Protein AF-A0A2H3HXX6-F1 (afdb_monomer_lite)

Secondary structure (DSSP, 8-state):
-EEEEEEEEEE----------S---TTS---EEEEPPPPPS--SS-------------S-GGGEEEEEEEEEESSSSS---PPPSEEEEEEGGGPPPEEEEEEEE-TTS-EEEEEEEEEEE---------------------

pLDDT: mean 76.8, std 18.33, range [35.59, 96.56]

Structure (mmCIF, N/CA/C/O backbone):
data_AF-A0A2H3HXX6-F1
#
_entry.id   AF-A0A2H3HXX6-F1
#
loop_
_atom_site.group_PDB
_atom_site.id
_atom_site.type_symbol
_atom_site.label_atom_id
_atom_site.label_alt_id
_atom_site.label_comp_id
_atom_site.label_asym_id
_atom_site.label_entity_id
_atom_site.label_seq_id
_atom_site.pdbx_PDB_ins_code
_atom_site.Cartn_x
_atom_site.Cartn_y
_atom_site.Cartn_z
_atom_site.occupancy
_atom_site.B_iso_or_equiv
_atom_site.auth_seq_id
_atom_site.auth_comp_id
_atom_site.auth_asym_id
_atom_site.auth_atom_id
_atom_site.pdbx_PDB_model_num
ATOM 1 N N . MET A 1 1 ? 14.111 -1.019 -14.244 1.00 80.31 1 MET A N 1
ATOM 2 C CA . MET A 1 1 ? 12.962 -0.308 -13.631 1.00 80.31 1 MET A CA 1
ATOM 3 C C . MET A 1 1 ? 13.432 0.295 -12.323 1.00 80.31 1 MET A C 1
ATOM 5 O O . MET A 1 1 ? 14.296 -0.311 -11.704 1.00 80.31 1 MET A O 1
ATOM 9 N N . ASN A 1 2 ? 12.870 1.440 -11.920 1.00 90.06 2 ASN A N 1
ATOM 10 C CA . ASN A 1 2 ? 13.254 2.137 -10.687 1.00 90.06 2 ASN A CA 1
ATOM 11 C C . ASN A 1 2 ? 12.056 2.261 -9.725 1.00 90.06 2 ASN A C 1
ATOM 13 O O . ASN A 1 2 ? 11.407 3.310 -9.677 1.00 90.06 2 ASN A O 1
ATOM 17 N N . PRO A 1 3 ? 11.653 1.171 -9.058 1.00 91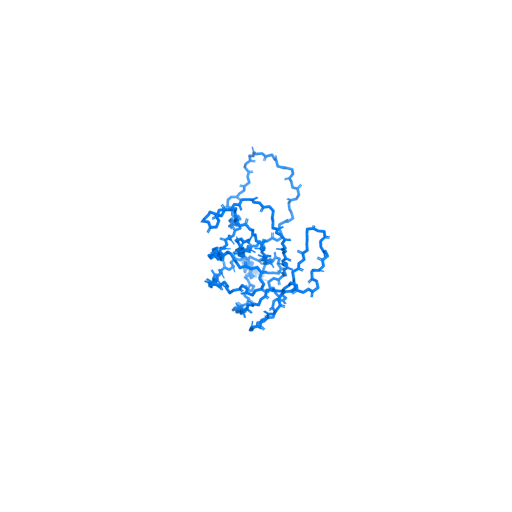.69 3 PRO A N 1
ATOM 18 C CA . PRO A 1 3 ? 10.440 1.146 -8.251 1.00 91.69 3 PRO A CA 1
ATOM 19 C C . PRO A 1 3 ? 10.590 1.837 -6.891 1.00 91.69 3 PRO A C 1
ATOM 21 O O . PRO A 1 3 ? 11.663 1.861 -6.289 1.00 91.69 3 PRO A O 1
ATOM 24 N N . TYR A 1 4 ? 9.468 2.335 -6.380 1.00 92.44 4 TYR A N 1
ATOM 25 C CA . TYR A 1 4 ? 9.296 2.823 -5.012 1.00 92.44 4 TYR A CA 1
ATOM 26 C C . TYR A 1 4 ? 7.883 2.498 -4.515 1.00 92.44 4 TYR A C 1
ATOM 28 O O . TYR A 1 4 ? 6.972 2.250 -5.313 1.00 92.44 4 TYR A O 1
ATOM 36 N N . VAL A 1 5 ? 7.700 2.483 -3.194 1.00 92.81 5 VAL A N 1
ATOM 37 C CA . VAL A 1 5 ? 6.395 2.264 -2.563 1.00 92.81 5 VAL A CA 1
ATOM 38 C C . VAL A 1 5 ? 5.908 3.558 -1.942 1.00 92.81 5 VAL A C 1
ATOM 40 O O . VAL A 1 5 ? 6.632 4.241 -1.222 1.00 92.81 5 VAL A O 1
ATOM 43 N N . GLU A 1 6 ? 4.646 3.858 -2.191 1.00 92.56 6 GLU A N 1
ATOM 44 C CA . GLU A 1 6 ? 3.908 4.932 -1.555 1.00 92.56 6 GLU A CA 1
ATOM 45 C C . GLU A 1 6 ? 2.826 4.337 -0.651 1.00 92.56 6 GLU A C 1
ATOM 47 O O . GLU A 1 6 ? 2.108 3.423 -1.054 1.00 92.56 6 GLU A O 1
ATOM 52 N N . ALA A 1 7 ? 2.734 4.818 0.584 1.00 91.31 7 ALA A N 1
ATOM 53 C CA . ALA A 1 7 ? 1.715 4.446 1.549 1.00 91.31 7 ALA A CA 1
ATOM 54 C C . ALA A 1 7 ? 0.838 5.662 1.857 1.00 91.31 7 ALA A C 1
ATOM 56 O O . ALA A 1 7 ? 1.325 6.689 2.328 1.00 91.31 7 ALA A O 1
ATOM 57 N N . GLU A 1 8 ? -0.462 5.528 1.625 1.00 90.31 8 GLU A N 1
ATOM 58 C CA . GLU A 1 8 ? -1.451 6.577 1.848 1.00 90.31 8 GLU A CA 1
ATOM 59 C C . GLU A 1 8 ? -2.485 6.111 2.868 1.00 90.31 8 GLU A C 1
ATOM 61 O O . GLU A 1 8 ? -3.033 5.009 2.762 1.00 90.31 8 GLU A O 1
ATOM 66 N N . VAL A 1 9 ? -2.796 6.973 3.836 1.00 87.31 9 VAL A N 1
ATOM 67 C CA . VAL A 1 9 ? -3.906 6.761 4.772 1.00 87.31 9 VAL A CA 1
ATOM 68 C C . VAL A 1 9 ? -5.042 7.702 4.401 1.00 87.31 9 VAL A C 1
ATOM 70 O O . VAL A 1 9 ? -4.860 8.920 4.374 1.00 87.31 9 VAL A O 1
ATOM 73 N N . PHE A 1 10 ? -6.221 7.147 4.134 1.00 84.62 10 PHE A N 1
ATOM 74 C CA . PHE A 1 10 ? -7.400 7.925 3.767 1.00 84.62 10 PHE A CA 1
ATOM 75 C C . PHE A 1 10 ? -8.653 7.444 4.493 1.00 84.62 10 PHE A C 1
ATOM 77 O O . PHE A 1 10 ? -8.759 6.308 4.959 1.00 84.62 10 PHE A O 1
ATOM 84 N N . HIS A 1 11 ? -9.620 8.349 4.594 1.00 81.00 11 HIS A N 1
ATOM 85 C CA . HIS A 1 11 ? -10.922 8.079 5.180 1.00 81.00 11 HIS A CA 1
ATOM 86 C C . HIS A 1 11 ? -11.947 7.880 4.069 1.00 81.00 11 HIS A C 1
ATOM 88 O O . HIS A 1 11 ? -11.946 8.630 3.093 1.00 81.00 11 HIS A O 1
ATOM 94 N N . ALA A 1 12 ? -12.860 6.926 4.237 1.00 71.25 12 ALA A N 1
ATOM 95 C CA . ALA A 1 12 ? -14.061 6.892 3.414 1.00 71.25 12 ALA A CA 1
ATOM 96 C C . ALA A 1 12 ? -14.958 8.069 3.822 1.00 71.25 12 ALA A C 1
ATOM 98 O O . ALA A 1 12 ? -15.745 7.963 4.761 1.00 71.25 12 ALA A O 1
ATOM 99 N N . SER A 1 13 ? -14.805 9.218 3.161 1.00 63.44 13 SER A N 1
ATOM 100 C CA . SER A 1 13 ? -15.797 10.283 3.245 1.00 63.44 13 SER A CA 1
ATOM 101 C C . SER A 1 13 ? -16.892 10.007 2.217 1.00 63.44 13 SER A C 1
ATOM 103 O O . SER A 1 13 ? -16.634 9.747 1.041 1.00 63.44 13 SER A O 1
ATOM 105 N N . VAL A 1 14 ? -18.143 10.051 2.665 1.00 46.69 14 VAL A N 1
ATOM 106 C CA . VAL A 1 14 ? -19.305 10.003 1.779 1.00 46.69 14 VAL A CA 1
ATOM 107 C C . VAL A 1 14 ? -19.506 11.407 1.212 1.00 46.69 14 VAL A C 1
ATOM 109 O O . VAL A 1 14 ? -20.391 12.134 1.642 1.00 46.69 14 VAL A O 1
ATOM 112 N N . LYS A 1 15 ? -18.643 11.840 0.292 1.00 45.09 15 LYS A N 1
ATOM 113 C CA . LYS A 1 15 ? -18.908 13.026 -0.532 1.00 45.09 15 LYS A CA 1
ATOM 114 C C . LYS A 1 15 ? -18.479 12.772 -1.965 1.00 45.09 15 LYS A C 1
ATOM 116 O O . LYS A 1 15 ? -17.385 13.128 -2.386 1.00 45.09 15 LYS A O 1
ATOM 121 N N . TRP A 1 16 ? -19.408 12.210 -2.730 1.00 44.53 16 TRP A N 1
ATOM 122 C CA . TRP A 1 16 ? -19.402 12.264 -4.190 1.00 44.53 16 TRP A CA 1
ATOM 123 C C . TRP A 1 16 ? -19.799 13.670 -4.695 1.00 44.53 16 TRP A C 1
ATOM 125 O O . TRP A 1 16 ? -20.455 13.811 -5.713 1.00 44.53 16 TRP A O 1
ATOM 135 N N . GLU A 1 17 ? -19.462 14.759 -4.004 1.00 39.06 17 GLU A N 1
ATOM 136 C CA . GLU A 1 17 ? -19.853 16.082 -4.497 1.00 39.06 17 GLU A CA 1
ATOM 137 C C . GLU A 1 17 ? -18.868 16.533 -5.573 1.00 39.06 17 GLU A C 1
ATOM 139 O O . GLU A 1 17 ? -17.678 16.735 -5.323 1.00 39.06 17 GLU A O 1
ATOM 144 N N . LYS A 1 18 ? -19.401 16.613 -6.800 1.00 39.91 18 LYS A N 1
ATOM 145 C CA . LYS A 1 18 ? -18.775 17.153 -8.008 1.00 39.91 18 LYS A CA 1
ATOM 146 C C . LYS A 1 18 ? -17.790 18.260 -7.648 1.00 39.91 18 LYS A C 1
ATOM 148 O O . LYS A 1 18 ? -18.154 19.222 -6.978 1.00 39.91 18 LYS A O 1
ATOM 153 N N . ARG A 1 19 ? -16.561 18.102 -8.140 1.00 41.50 19 ARG A N 1
ATOM 154 C CA . ARG A 1 19 ? -15.424 19.023 -8.056 1.00 41.50 19 ARG A CA 1
ATOM 155 C C . ARG A 1 19 ? -15.801 20.435 -8.532 1.00 41.50 19 ARG A C 1
ATOM 157 O O . ARG A 1 19 ? -15.418 20.839 -9.622 1.00 41.50 19 ARG A O 1
ATOM 164 N N . ASN A 1 20 ? -16.509 21.191 -7.703 1.00 37.12 20 ASN A N 1
ATOM 165 C CA . ASN A 1 20 ? -16.642 22.632 -7.814 1.00 37.12 20 ASN A CA 1
ATOM 166 C C . ASN A 1 20 ? -15.670 23.248 -6.813 1.00 37.12 20 ASN A C 1
ATOM 168 O O . ASN A 1 20 ? -15.740 23.027 -5.606 1.00 37.12 20 ASN A O 1
ATOM 172 N N . LYS A 1 21 ? -14.690 23.963 -7.365 1.00 48.06 21 LYS A N 1
ATOM 173 C CA . LYS A 1 21 ? -13.687 24.725 -6.630 1.00 48.06 21 LYS A CA 1
ATOM 174 C C . LYS A 1 21 ? -14.371 25.860 -5.860 1.00 48.06 21 LYS A C 1
ATOM 176 O O . LYS A 1 21 ? -14.449 26.955 -6.396 1.00 48.06 21 LYS A O 1
ATOM 181 N N . SER A 1 22 ? -14.813 25.622 -4.630 1.00 48.00 22 SER A N 1
ATOM 182 C CA . SER A 1 22 ? -14.925 26.656 -3.592 1.00 48.00 22 SER A CA 1
ATOM 183 C C . SER A 1 22 ? -15.530 26.088 -2.306 1.00 48.00 22 SER A C 1
ATOM 185 O O . SER A 1 22 ? -16.636 25.570 -2.297 1.00 48.00 22 SER A O 1
ATOM 187 N N . VAL A 1 23 ? -14.784 26.258 -1.210 1.00 45.66 23 VAL A N 1
ATOM 188 C CA . VAL A 1 23 ? -15.274 26.290 0.178 1.00 45.66 23 VAL A CA 1
ATOM 189 C C . VAL A 1 23 ? -15.909 24.987 0.696 1.00 45.66 23 VAL A C 1
ATOM 191 O O . VAL A 1 23 ? -17.123 24.835 0.741 1.00 45.66 23 VAL A O 1
ATOM 194 N N . LEU A 1 24 ? -15.074 24.081 1.215 1.00 37.38 24 LEU A N 1
ATOM 195 C CA . LEU A 1 24 ? -15.486 23.108 2.236 1.00 37.38 24 LEU A CA 1
ATOM 196 C C . LEU A 1 24 ? -14.516 23.162 3.436 1.00 37.38 24 LEU A C 1
ATOM 198 O O . LEU A 1 24 ? -13.362 23.562 3.253 1.00 37.38 24 LEU A O 1
ATOM 202 N N . PRO A 1 25 ? -14.972 22.818 4.660 1.00 35.59 25 PRO A N 1
ATOM 203 C CA . PRO A 1 25 ? -14.246 23.075 5.905 1.00 35.59 25 PRO A CA 1
ATOM 204 C C . PRO A 1 25 ? -12.887 22.370 5.944 1.00 35.59 25 PRO A C 1
ATOM 206 O O . PRO A 1 25 ? -12.776 21.189 5.612 1.00 35.59 25 PRO A O 1
ATOM 209 N N . ARG A 1 26 ? -11.860 23.100 6.386 1.00 39.16 26 ARG A N 1
ATOM 210 C CA . ARG A 1 26 ? -10.454 22.681 6.524 1.00 39.16 26 ARG A CA 1
ATOM 211 C C . ARG A 1 26 ? -10.212 21.676 7.671 1.00 39.16 26 ARG A C 1
ATOM 213 O O . ARG A 1 26 ? -9.200 21.774 8.346 1.00 39.16 26 ARG A O 1
ATOM 220 N N . ASP A 1 27 ? -11.104 20.706 7.878 1.00 39.69 27 ASP A N 1
ATOM 221 C CA . ASP A 1 27 ? -11.009 19.734 8.988 1.00 39.69 27 ASP A CA 1
ATOM 222 C C . ASP A 1 27 ? -10.858 18.269 8.534 1.00 39.69 27 ASP A C 1
ATOM 224 O O . ASP A 1 27 ? -10.918 17.320 9.329 1.00 39.69 27 ASP A O 1
ATOM 228 N N . LEU A 1 28 ? -10.623 18.033 7.242 1.00 46.22 28 LEU A N 1
ATOM 229 C CA . LEU A 1 28 ? -10.025 16.776 6.802 1.00 46.22 28 LEU A CA 1
ATOM 230 C C . LEU A 1 28 ? -8.522 16.984 6.665 1.00 46.22 28 LEU A C 1
ATOM 232 O O . LEU A 1 28 ? -8.086 17.563 5.677 1.00 46.22 28 LEU A O 1
ATOM 236 N N . ASP A 1 29 ? -7.756 16.501 7.654 1.00 49.91 29 ASP A N 1
ATOM 237 C CA . ASP A 1 29 ? -6.327 16.221 7.492 1.00 49.91 29 ASP A CA 1
ATOM 238 C C . ASP A 1 29 ? -6.104 15.654 6.088 1.00 49.91 29 ASP A C 1
ATOM 240 O O . ASP A 1 29 ? -6.692 14.625 5.733 1.00 49.91 29 ASP A O 1
ATOM 244 N N . SER A 1 30 ? -5.317 16.363 5.278 1.00 50.06 30 SER A N 1
ATOM 245 C CA . SER A 1 30 ? -4.942 15.916 3.940 1.00 50.06 30 SER A CA 1
ATOM 246 C C . SER A 1 30 ? -4.433 14.472 4.015 1.00 50.06 30 SER A C 1
ATOM 248 O O . SER A 1 30 ? -3.742 14.145 4.989 1.00 50.06 30 SER A O 1
ATOM 250 N N . PRO A 1 31 ? -4.747 13.608 3.026 1.00 57.09 31 PRO A N 1
ATOM 251 C CA . PRO A 1 31 ? -4.190 12.262 2.968 1.00 57.09 31 PRO A CA 1
ATOM 252 C C . PRO A 1 31 ? -2.685 12.331 3.211 1.00 57.09 31 PRO A C 1
ATOM 254 O O . PRO A 1 31 ? -1.967 13.040 2.505 1.00 57.09 31 PRO A O 1
ATOM 257 N N . ARG A 1 32 ? -2.219 11.673 4.276 1.00 67.38 32 ARG A N 1
ATOM 258 C CA . ARG A 1 32 ? -0.790 11.642 4.579 1.00 67.38 32 ARG A CA 1
ATOM 259 C C . ARG A 1 32 ? -0.173 10.584 3.685 1.00 67.38 32 ARG A C 1
ATOM 261 O O . ARG A 1 32 ? -0.399 9.391 3.889 1.00 67.38 32 ARG A O 1
ATOM 268 N N . GLU A 1 33 ? 0.541 11.061 2.681 1.00 78.00 33 GLU A N 1
ATOM 269 C CA . GLU A 1 33 ? 1.293 10.256 1.735 1.00 78.00 33 GLU A CA 1
ATOM 270 C C . GLU A 1 33 ? 2.729 10.101 2.244 1.00 78.00 33 GLU A C 1
ATOM 272 O O . GLU A 1 33 ? 3.393 11.076 2.599 1.00 78.00 33 GLU A O 1
ATOM 277 N N . PHE A 1 34 ? 3.200 8.861 2.306 1.00 86.38 34 PHE A N 1
ATOM 278 C CA . PHE A 1 34 ? 4.566 8.522 2.676 1.00 86.38 34 PHE A CA 1
ATOM 279 C C . PHE A 1 34 ? 5.203 7.720 1.553 1.00 86.38 34 PHE A C 1
ATOM 281 O O . PHE A 1 34 ? 4.545 6.873 0.958 1.00 86.38 34 PHE A O 1
ATOM 288 N N . ARG A 1 35 ? 6.483 7.952 1.270 1.00 89.94 35 ARG A N 1
ATOM 289 C CA . ARG A 1 35 ? 7.199 7.298 0.168 1.00 89.94 35 ARG A CA 1
ATOM 290 C C . ARG A 1 35 ? 8.492 6.673 0.671 1.00 89.94 35 ARG A C 1
ATOM 292 O O . ARG A 1 35 ? 9.145 7.227 1.552 1.00 89.94 35 ARG A O 1
ATOM 299 N N . THR A 1 36 ? 8.835 5.507 0.135 1.00 90.88 36 THR A N 1
ATOM 300 C CA . THR A 1 36 ? 10.165 4.910 0.298 1.00 90.88 36 THR A CA 1
ATOM 301 C C . THR A 1 36 ? 11.150 5.583 -0.647 1.00 90.88 36 THR A C 1
ATOM 303 O O . THR A 1 36 ? 10.739 6.213 -1.622 1.00 90.88 36 THR A O 1
ATOM 306 N N . ASN A 1 37 ? 12.443 5.345 -0.436 1.00 89.38 37 ASN A N 1
ATOM 307 C CA . ASN A 1 37 ? 13.444 5.638 -1.451 1.00 89.38 37 ASN A CA 1
ATOM 308 C C . ASN A 1 37 ? 13.167 4.867 -2.754 1.00 89.38 37 ASN A C 1
ATOM 310 O O . ASN A 1 37 ? 12.528 3.804 -2.755 1.00 89.38 37 ASN A O 1
ATOM 314 N N . ILE A 1 38 ? 13.660 5.418 -3.862 1.00 90.06 38 ILE A N 1
ATOM 315 C CA . ILE A 1 38 ? 13.636 4.767 -5.170 1.00 90.06 38 ILE A CA 1
ATOM 316 C C . ILE A 1 38 ? 14.769 3.747 -5.225 1.00 90.06 38 ILE A C 1
ATOM 318 O O . ILE A 1 38 ? 15.940 4.091 -5.071 1.00 90.06 38 ILE A O 1
ATOM 322 N N . VAL A 1 39 ? 14.424 2.488 -5.477 1.00 88.56 39 VAL A N 1
ATOM 323 C CA . VAL A 1 39 ? 15.410 1.429 -5.687 1.00 88.56 39 VAL A CA 1
ATOM 324 C C . VAL A 1 39 ? 15.761 1.407 -7.169 1.00 88.56 39 VAL A C 1
ATOM 326 O O . VAL A 1 39 ? 14.886 1.195 -8.005 1.00 88.56 39 VAL A O 1
ATOM 329 N N . ARG A 1 40 ? 17.025 1.644 -7.520 1.00 86.38 40 ARG A N 1
ATOM 330 C CA . ARG A 1 40 ? 17.462 1.669 -8.924 1.00 86.38 40 ARG A CA 1
ATOM 331 C C . ARG A 1 40 ? 17.710 0.272 -9.464 1.00 86.38 40 ARG A C 1
ATOM 333 O O . ARG A 1 40 ? 18.195 -0.595 -8.744 1.00 86.38 40 ARG A O 1
ATOM 340 N N . GLU A 1 41 ? 17.376 0.092 -10.740 1.00 75.94 41 GLU A N 1
ATOM 341 C CA . GLU A 1 41 ? 17.759 -1.062 -11.570 1.00 75.94 41 GLU A CA 1
ATOM 342 C C . GLU A 1 41 ? 17.435 -2.453 -10.994 1.00 75.94 41 GLU A C 1
ATOM 344 O O . GLU A 1 41 ? 17.967 -3.465 -11.441 1.00 75.94 41 GLU A O 1
ATOM 349 N N . ASN A 1 42 ? 16.493 -2.539 -10.058 1.00 70.50 42 ASN A N 1
ATOM 350 C CA . ASN A 1 42 ? 16.051 -3.793 -9.462 1.00 70.50 42 ASN A CA 1
ATOM 351 C C . ASN A 1 42 ? 14.537 -3.935 -9.679 1.00 70.50 42 ASN A C 1
ATOM 353 O O . ASN A 1 42 ? 13.794 -2.957 -9.632 1.00 70.50 42 ASN A O 1
ATOM 357 N N . GLY A 1 43 ? 14.069 -5.141 -9.994 1.00 64.56 43 GLY A N 1
ATOM 358 C CA . GLY A 1 43 ? 12.660 -5.406 -10.311 1.00 64.56 43 GLY A CA 1
ATOM 359 C C . GLY A 1 43 ? 12.112 -6.721 -9.764 1.00 64.56 43 GLY A C 1
ATOM 360 O O . GLY A 1 43 ? 10.928 -6.988 -9.939 1.00 64.56 43 GLY A O 1
ATOM 361 N N . PHE A 1 44 ? 12.943 -7.537 -9.108 1.00 67.50 44 PHE A N 1
ATOM 362 C CA . PHE A 1 44 ? 12.576 -8.904 -8.722 1.00 67.50 44 PHE A CA 1
ATOM 363 C C . PHE A 1 44 ? 12.542 -9.105 -7.205 1.00 67.50 44 PHE A C 1
ATOM 365 O O . PHE A 1 44 ? 11.579 -9.675 -6.699 1.00 67.50 44 PHE A O 1
ATOM 372 N N . ASN A 1 45 ? 13.546 -8.608 -6.470 1.00 68.31 45 ASN A N 1
ATOM 373 C CA . ASN A 1 45 ? 13.588 -8.701 -5.007 1.00 68.31 45 ASN A CA 1
ATOM 374 C C . ASN A 1 45 ? 13.980 -7.357 -4.394 1.00 68.31 45 ASN A C 1
ATOM 376 O O . ASN A 1 45 ? 15.144 -7.070 -4.109 1.00 68.31 45 ASN A O 1
ATOM 380 N N . LEU A 1 46 ? 12.977 -6.501 -4.281 1.00 76.88 46 LEU A N 1
ATOM 381 C CA . LEU A 1 46 ? 13.132 -5.126 -3.850 1.00 76.88 46 LEU A CA 1
ATOM 382 C C . LEU A 1 46 ? 13.069 -5.050 -2.334 1.00 76.88 46 LEU A C 1
ATOM 384 O O . LEU A 1 46 ? 12.060 -5.412 -1.731 1.00 76.88 46 LEU A O 1
ATOM 388 N N . MET A 1 47 ? 14.134 -4.533 -1.731 1.00 77.31 47 MET A N 1
ATOM 389 C CA . MET A 1 47 ? 14.117 -4.128 -0.334 1.00 77.31 47 MET A CA 1
ATOM 390 C C . MET A 1 47 ? 13.948 -2.617 -0.277 1.00 77.31 47 MET A C 1
ATOM 392 O O . MET A 1 47 ? 14.804 -1.875 -0.751 1.00 77.31 47 MET A O 1
ATOM 396 N N . PHE A 1 48 ? 12.828 -2.178 0.289 1.00 79.56 48 PHE A N 1
ATOM 397 C CA . PHE A 1 48 ? 12.564 -0.770 0.547 1.00 79.56 48 PHE A CA 1
ATOM 398 C C . PHE A 1 48 ? 12.856 -0.466 2.020 1.00 79.56 48 PHE A C 1
ATOM 400 O O . PHE A 1 48 ? 12.370 -1.180 2.898 1.00 79.56 48 PHE A O 1
ATOM 407 N N . ASP A 1 49 ? 13.596 0.600 2.313 1.00 69.38 49 ASP A N 1
ATOM 408 C CA . ASP A 1 49 ? 13.922 1.037 3.678 1.00 69.38 49 ASP A CA 1
ATOM 409 C C . ASP A 1 49 ? 12.859 1.998 4.250 1.00 69.38 49 ASP A C 1
ATOM 411 O O . ASP A 1 49 ? 13.139 3.091 4.729 1.00 69.38 49 ASP A O 1
ATOM 415 N N . GLY A 1 50 ? 11.584 1.607 4.191 1.00 68.56 50 GLY A N 1
ATOM 416 C CA . GLY A 1 50 ? 10.475 2.456 4.635 1.00 68.56 50 GLY A CA 1
ATOM 417 C C . GLY A 1 50 ? 9.956 2.108 6.027 1.00 68.56 50 GLY A C 1
ATOM 418 O O . GLY A 1 50 ? 9.312 1.073 6.199 1.00 68.56 50 GLY A O 1
ATOM 419 N N . HIS A 1 51 ? 10.125 3.008 6.998 1.00 77.81 51 HIS A N 1
ATOM 420 C CA . HIS A 1 51 ? 9.355 2.988 8.245 1.00 77.81 51 HIS A CA 1
ATOM 421 C C . HIS A 1 51 ? 8.383 4.162 8.285 1.00 77.81 51 HIS A C 1
ATOM 423 O O . HIS A 1 51 ? 8.776 5.314 8.454 1.00 77.81 51 HIS A O 1
ATOM 429 N N . PHE A 1 52 ? 7.093 3.859 8.170 1.00 81.62 52 PHE A N 1
ATOM 430 C CA . PHE A 1 52 ? 6.041 4.867 8.208 1.00 81.62 52 PHE A CA 1
ATOM 431 C C . PHE A 1 52 ? 5.312 4.822 9.545 1.00 81.62 52 PHE A C 1
ATOM 433 O O . PHE A 1 52 ? 4.831 3.769 9.963 1.00 81.62 52 PHE A O 1
ATOM 440 N N . ASN A 1 53 ? 5.219 5.975 10.204 1.00 78.88 53 ASN A N 1
ATOM 441 C CA . ASN A 1 53 ? 4.455 6.141 11.433 1.00 78.88 53 ASN A CA 1
ATOM 442 C C . ASN A 1 53 ? 3.361 7.175 11.191 1.00 78.88 53 ASN A C 1
ATOM 444 O O . ASN A 1 53 ? 3.635 8.318 10.827 1.00 78.88 53 ASN A O 1
ATOM 448 N N . PHE A 1 54 ? 2.115 6.778 11.420 1.00 75.75 54 PHE A N 1
ATOM 449 C CA . PHE A 1 54 ? 0.956 7.643 11.251 1.00 75.75 54 PHE A CA 1
ATOM 450 C C . PHE A 1 54 ? 0.088 7.605 12.502 1.00 75.75 54 PHE A C 1
ATOM 452 O O . PHE A 1 54 ? -0.189 6.545 13.061 1.00 75.75 54 PHE A O 1
ATOM 459 N N . LYS A 1 55 ? -0.367 8.787 12.920 1.00 75.12 55 LYS A N 1
ATOM 460 C CA . LYS A 1 55 ? -1.348 8.955 13.988 1.00 75.12 55 LYS A CA 1
ATOM 461 C C . LYS A 1 55 ? -2.690 9.273 13.344 1.00 75.12 55 LYS A C 1
ATOM 463 O O . LYS A 1 55 ? -2.797 10.256 12.618 1.00 75.12 55 LYS A O 1
ATOM 468 N N . VAL A 1 56 ? -3.698 8.449 13.612 1.00 72.94 56 VAL A N 1
ATOM 469 C CA . VAL A 1 56 ? -5.060 8.653 13.107 1.00 72.94 56 VAL A CA 1
ATOM 470 C C . VAL A 1 56 ? -5.947 9.086 14.269 1.00 72.94 56 VAL A C 1
ATOM 472 O O . VAL A 1 56 ? -6.237 8.296 15.163 1.00 72.94 56 VAL A O 1
ATOM 475 N N . THR A 1 57 ? -6.363 10.350 14.274 1.00 64.19 57 THR A N 1
ATOM 476 C CA . THR A 1 57 ? -7.211 10.953 15.316 1.00 64.19 57 THR A CA 1
ATOM 477 C C . THR A 1 57 ? -8.544 11.367 14.716 1.00 64.19 57 THR A C 1
ATOM 479 O O . THR A 1 57 ? -8.724 12.536 14.397 1.00 64.19 57 THR A O 1
ATOM 482 N N . LYS A 1 58 ? -9.479 10.429 14.514 1.00 65.38 58 LYS A N 1
ATOM 483 C CA . LYS A 1 58 ? -10.826 10.763 14.017 1.00 65.38 58 LYS A CA 1
ATOM 484 C C . LYS A 1 58 ? -11.930 9.993 14.730 1.00 65.38 58 LYS A C 1
ATOM 486 O O . LYS A 1 58 ? -11.743 8.845 15.123 1.00 65.38 58 LYS A O 1
ATOM 491 N N . LYS A 1 59 ? -13.105 10.633 14.798 1.00 60.31 59 LYS A N 1
ATOM 492 C CA . LYS A 1 59 ? -14.340 10.146 15.443 1.00 60.31 59 LYS A CA 1
ATOM 493 C C . LYS A 1 59 ? -14.837 8.796 14.900 1.00 60.31 59 LYS A C 1
ATOM 495 O O . LYS A 1 59 ? -15.546 8.078 15.590 1.00 60.31 59 LYS A O 1
ATOM 500 N N . GLN A 1 60 ? -14.446 8.421 13.678 1.00 65.88 60 GLN A N 1
ATOM 501 C CA . GLN A 1 60 ? -14.843 7.162 13.039 1.00 65.88 60 GLN A CA 1
ATOM 502 C C . GLN A 1 60 ? -13.618 6.346 12.587 1.00 65.88 60 GLN A C 1
ATOM 504 O O . GLN A 1 60 ? -13.309 6.287 11.394 1.00 65.88 60 GLN A O 1
ATOM 509 N N . PRO A 1 61 ? -12.910 5.670 13.514 1.00 65.88 61 PRO A N 1
ATOM 510 C CA . PRO A 1 61 ? -11.765 4.824 13.160 1.00 65.88 61 PRO A CA 1
ATOM 511 C C . PRO A 1 61 ? -12.163 3.625 12.279 1.00 65.88 61 PRO A C 1
ATOM 513 O O . PRO A 1 61 ? -11.336 3.054 11.569 1.00 65.88 61 PRO A O 1
ATOM 516 N N . GLY A 1 62 ? -13.450 3.261 12.278 1.00 71.56 62 GLY A N 1
ATOM 517 C CA . GLY A 1 62 ? -14.012 2.207 11.440 1.00 71.56 62 GLY A CA 1
ATOM 518 C C . GLY A 1 62 ? -14.059 2.518 9.941 1.00 71.56 62 GLY A C 1
ATOM 519 O O . GLY A 1 62 ? -14.415 1.624 9.186 1.00 71.56 62 GLY A O 1
ATOM 520 N N . LEU A 1 63 ? -13.710 3.726 9.490 1.00 83.12 63 LEU A N 1
ATOM 521 C CA . LEU A 1 63 ? -13.722 4.120 8.070 1.00 83.12 63 LEU A CA 1
ATOM 522 C C . LEU A 1 63 ? -12.344 4.565 7.566 1.00 83.12 63 LEU A C 1
ATOM 524 O O . LEU A 1 63 ? -12.238 5.365 6.639 1.00 83.12 63 LEU A O 1
ATOM 528 N N . VAL A 1 64 ? -11.284 4.063 8.196 1.00 85.75 64 VAL A N 1
ATOM 529 C CA . VAL A 1 64 ? -9.898 4.353 7.823 1.00 85.75 64 VAL A CA 1
ATOM 530 C C . VAL A 1 64 ? -9.360 3.235 6.941 1.00 85.75 64 VAL A C 1
ATOM 532 O O . VAL A 1 64 ? -9.494 2.053 7.274 1.00 85.75 64 VAL A O 1
ATOM 535 N N . PHE A 1 65 ? -8.710 3.613 5.848 1.00 89.62 65 PHE A N 1
ATOM 536 C CA . PHE A 1 65 ? -8.087 2.717 4.888 1.00 89.62 65 PHE A CA 1
ATOM 537 C C . PHE A 1 65 ? -6.626 3.097 4.695 1.00 89.62 65 PHE A C 1
ATOM 539 O O . PHE A 1 65 ? -6.252 4.266 4.791 1.00 89.62 65 PHE A O 1
ATOM 546 N N . VAL A 1 66 ? -5.810 2.086 4.427 1.00 91.19 66 VAL A N 1
ATOM 547 C CA . VAL A 1 66 ? -4.408 2.237 4.052 1.00 91.19 66 VAL A CA 1
ATOM 548 C C . VAL A 1 66 ? -4.237 1.632 2.668 1.00 91.19 66 VAL A C 1
ATOM 550 O O . VAL A 1 66 ? -4.680 0.502 2.432 1.00 91.19 66 VAL A O 1
ATOM 553 N N . ARG A 1 67 ? -3.612 2.381 1.761 1.00 93.75 67 ARG A N 1
ATOM 554 C CA . ARG A 1 67 ? -3.234 1.915 0.427 1.00 93.75 67 ARG A CA 1
ATOM 555 C C . ARG A 1 67 ? -1.725 1.936 0.284 1.00 93.75 67 ARG A C 1
ATOM 557 O O . ARG A 1 67 ? -1.089 2.937 0.584 1.00 93.75 67 ARG A O 1
ATOM 564 N N . TRP A 1 68 ? -1.187 0.831 -0.206 1.00 94.12 68 TRP A N 1
ATOM 565 C CA . TRP A 1 68 ? 0.183 0.713 -0.675 1.00 94.12 68 TRP A CA 1
ATOM 566 C C . TRP A 1 68 ? 0.160 0.727 -2.196 1.00 94.12 68 TRP A C 1
ATOM 568 O O . TRP A 1 68 ? -0.562 -0.062 -2.802 1.00 94.12 68 TRP A O 1
ATOM 578 N N . SER A 1 69 ? 0.955 1.600 -2.794 1.00 94.25 69 SER A N 1
ATOM 579 C CA . SER A 1 69 ? 1.059 1.809 -4.232 1.00 94.25 69 SER A CA 1
ATOM 580 C C . SER A 1 69 ? 2.506 1.593 -4.657 1.00 94.25 69 SER A C 1
ATOM 582 O O . SER A 1 69 ? 3.400 2.302 -4.205 1.00 94.25 69 SER A O 1
ATOM 584 N N . VAL A 1 70 ? 2.750 0.619 -5.531 1.00 93.50 70 VAL A N 1
ATOM 585 C CA . VAL A 1 70 ? 4.056 0.429 -6.169 1.00 93.50 70 VAL A CA 1
ATOM 586 C C . VAL A 1 70 ? 4.093 1.297 -7.419 1.00 93.50 70 VAL A C 1
ATOM 588 O O . VAL A 1 70 ? 3.299 1.097 -8.341 1.00 93.50 70 VAL A O 1
ATOM 591 N N . LYS A 1 71 ? 5.008 2.261 -7.459 1.00 93.44 71 LYS A N 1
ATOM 592 C CA . LYS A 1 71 ? 5.204 3.187 -8.581 1.00 93.44 71 LYS A CA 1
ATOM 593 C C . LYS A 1 71 ? 6.604 3.014 -9.167 1.00 93.44 71 LYS A C 1
ATOM 595 O O . LYS A 1 71 ? 7.485 2.446 -8.529 1.00 93.44 71 LYS A O 1
ATOM 600 N N . ILE A 1 72 ? 6.801 3.488 -10.398 1.00 91.62 72 ILE A N 1
ATOM 601 C CA . ILE A 1 72 ? 8.088 3.428 -11.106 1.00 91.62 72 ILE A CA 1
ATOM 602 C C . ILE A 1 72 ? 8.561 4.850 -11.406 1.00 91.62 72 ILE A C 1
ATOM 604 O O . ILE A 1 72 ? 7.878 5.606 -12.100 1.00 91.62 72 ILE A O 1
ATOM 608 N N . SER A 1 73 ? 9.747 5.198 -10.913 1.00 91.88 73 SER A N 1
ATOM 609 C CA . SER A 1 73 ? 10.481 6.396 -11.316 1.00 91.88 73 SER A CA 1
ATOM 610 C C . SER A 1 73 ? 11.048 6.236 -12.733 1.00 91.88 73 SER A C 1
ATOM 612 O O . SER A 1 73 ? 11.461 5.143 -13.129 1.00 91.88 73 SER A O 1
ATOM 614 N N . ASN A 1 74 ? 11.071 7.326 -13.504 1.00 88.62 74 ASN A N 1
ATOM 615 C CA . ASN A 1 74 ? 11.576 7.311 -14.881 1.00 88.62 74 ASN A CA 1
ATOM 616 C C . ASN A 1 74 ? 13.098 7.369 -14.924 1.00 88.62 74 ASN A C 1
ATOM 618 O O . ASN A 1 74 ? 13.723 6.613 -15.657 1.00 88.62 74 ASN A O 1
ATOM 622 N N . ASP A 1 75 ? 13.668 8.272 -14.136 1.00 88.56 75 ASP A N 1
ATOM 623 C CA . ASP A 1 75 ? 15.097 8.569 -14.070 1.00 88.56 75 ASP A CA 1
ATOM 624 C C . ASP A 1 75 ? 15.788 7.859 -12.897 1.00 88.56 75 ASP A C 1
ATOM 626 O O . ASP A 1 75 ? 17.009 7.777 -12.863 1.00 88.56 75 ASP A O 1
ATOM 630 N N . GLY A 1 76 ? 15.019 7.298 -11.958 1.00 87.38 76 GLY A N 1
ATOM 631 C CA . GLY A 1 76 ? 15.561 6.666 -10.754 1.00 87.38 76 GLY A CA 1
ATOM 632 C C . GLY A 1 76 ? 15.963 7.658 -9.662 1.00 87.38 76 GLY A C 1
ATOM 633 O O . GLY A 1 76 ? 16.514 7.240 -8.644 1.00 87.38 76 GLY A O 1
ATOM 634 N N . GLU A 1 77 ? 15.669 8.940 -9.873 1.00 87.19 77 GLU A N 1
ATOM 635 C CA . GLU A 1 77 ? 16.025 10.059 -8.998 1.00 87.19 77 GLU A CA 1
ATOM 636 C C . GLU A 1 77 ? 14.766 10.740 -8.459 1.00 87.19 77 GLU A C 1
ATOM 638 O O . GLU A 1 77 ? 14.662 11.039 -7.272 1.00 87.19 77 GLU A O 1
ATOM 643 N N . ASN A 1 78 ? 13.777 10.948 -9.331 1.00 90.00 78 ASN A N 1
ATOM 644 C CA . ASN A 1 78 ? 12.590 11.724 -9.030 1.00 90.00 78 ASN A CA 1
ATOM 645 C C . ASN A 1 78 ? 11.356 10.836 -8.862 1.00 90.00 78 ASN A C 1
ATOM 647 O O . ASN A 1 78 ? 11.095 9.908 -9.641 1.00 90.00 78 ASN A O 1
ATOM 651 N N . TYR A 1 79 ? 10.549 11.168 -7.855 1.00 90.38 79 TYR A N 1
ATOM 652 C CA . TYR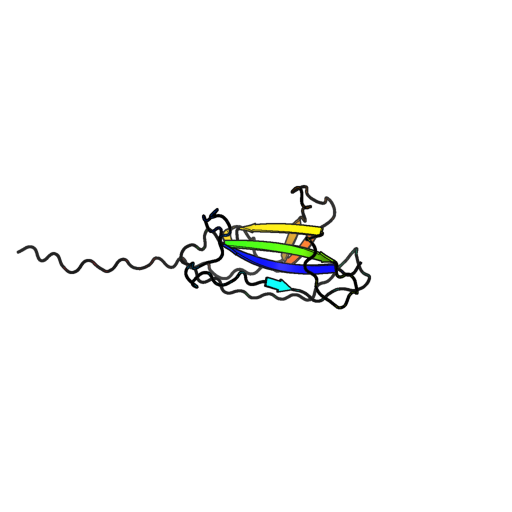 A 1 79 ? 9.176 10.685 -7.751 1.00 90.38 79 TYR A CA 1
ATOM 653 C C . TYR A 1 79 ? 8.334 11.295 -8.874 1.00 90.38 79 TYR A C 1
ATOM 655 O O . TYR A 1 79 ? 8.638 12.370 -9.389 1.00 90.38 79 TYR A O 1
ATOM 663 N N . ASN A 1 80 ? 7.266 10.612 -9.268 1.00 85.31 80 ASN A N 1
ATOM 664 C CA . ASN A 1 80 ? 6.387 11.098 -10.324 1.00 85.31 80 ASN A CA 1
ATOM 665 C C . ASN A 1 80 ? 4.925 10.763 -10.028 1.00 85.31 80 ASN A C 1
ATOM 667 O O . ASN A 1 80 ? 4.622 9.836 -9.280 1.00 85.31 80 ASN A O 1
ATOM 671 N N . ASP A 1 81 ? 4.020 11.488 -10.679 1.00 83.75 81 ASP A N 1
ATOM 672 C CA . ASP A 1 81 ? 2.572 11.323 -10.508 1.00 83.75 81 ASP A CA 1
ATOM 673 C C . ASP A 1 81 ? 1.981 10.257 -11.442 1.00 83.75 81 ASP A C 1
ATOM 675 O O . ASP A 1 81 ? 0.794 10.284 -11.775 1.00 83.75 81 ASP A O 1
ATOM 679 N N . ARG A 1 82 ? 2.803 9.310 -11.917 1.00 86.19 82 ARG A N 1
ATOM 680 C CA . ARG A 1 82 ? 2.296 8.225 -12.758 1.00 86.19 82 ARG A CA 1
ATOM 681 C C . ARG A 1 82 ? 1.355 7.327 -11.951 1.00 86.19 82 ARG A C 1
ATOM 683 O O . ARG A 1 82 ? 1.532 7.169 -10.737 1.00 86.19 82 ARG A O 1
ATOM 690 N N . PRO A 1 83 ? 0.369 6.704 -12.621 1.00 89.50 83 PRO A N 1
ATOM 691 C CA . PRO A 1 83 ? -0.471 5.712 -11.975 1.00 89.50 83 PRO A CA 1
ATOM 692 C C . PRO A 1 83 ? 0.390 4.591 -11.390 1.00 89.50 83 PRO A C 1
ATOM 694 O O . PRO A 1 83 ? 1.424 4.216 -11.952 1.00 89.50 83 PRO A O 1
ATOM 697 N N . ALA A 1 84 ? -0.053 4.057 -10.255 1.00 93.12 84 ALA A N 1
ATOM 698 C CA . ALA A 1 84 ? 0.590 2.907 -9.646 1.00 93.12 84 ALA A CA 1
ATOM 699 C C . ALA A 1 84 ? 0.582 1.719 -10.620 1.00 93.12 84 ALA A C 1
ATOM 701 O O . ALA A 1 84 ? -0.398 1.475 -11.324 1.00 93.12 84 ALA A O 1
ATOM 702 N N . LEU A 1 85 ? 1.686 0.975 -10.647 1.00 93.06 85 LEU A N 1
ATOM 703 C CA . LEU A 1 85 ? 1.774 -0.293 -11.369 1.00 93.06 85 LEU A CA 1
ATOM 704 C C . LEU A 1 85 ? 0.906 -1.352 -10.686 1.00 93.06 85 LEU A C 1
ATOM 706 O O . LEU A 1 85 ? 0.253 -2.168 -11.342 1.00 93.06 85 LEU A O 1
ATOM 710 N N . ALA A 1 86 ? 0.954 -1.349 -9.355 1.00 94.81 86 ALA A N 1
ATOM 711 C CA . ALA A 1 86 ? 0.187 -2.253 -8.533 1.00 94.81 86 ALA A CA 1
ATOM 712 C C . ALA A 1 86 ? -0.177 -1.608 -7.199 1.00 94.81 86 ALA A C 1
ATOM 714 O O . ALA A 1 86 ? 0.565 -0.770 -6.680 1.00 94.81 86 ALA A O 1
ATOM 715 N N . THR A 1 87 ? -1.300 -2.026 -6.628 1.00 96.00 87 THR A N 1
ATOM 716 C CA . THR A 1 87 ? -1.782 -1.511 -5.350 1.00 96.00 87 THR A CA 1
ATOM 717 C C . THR A 1 87 ? -2.254 -2.626 -4.432 1.00 96.00 87 THR A C 1
ATOM 719 O O . THR A 1 87 ? -2.618 -3.710 -4.876 1.00 96.00 87 THR A O 1
ATOM 722 N N . TYR A 1 88 ? -2.265 -2.352 -3.134 1.00 95.94 88 TYR A N 1
ATOM 723 C CA . TYR A 1 88 ? -3.009 -3.122 -2.148 1.00 95.94 88 TYR A CA 1
ATOM 724 C C . TYR A 1 88 ? -3.711 -2.143 -1.221 1.00 95.94 88 TYR A C 1
ATOM 726 O O . TYR A 1 88 ? -3.078 -1.224 -0.707 1.00 95.94 88 TYR A O 1
ATOM 734 N N . THR A 1 89 ? -5.010 -2.323 -1.003 1.00 94.88 89 THR A N 1
ATOM 735 C CA . THR A 1 89 ? -5.797 -1.460 -0.116 1.00 94.88 89 THR A CA 1
ATOM 736 C C . THR A 1 89 ? -6.473 -2.308 0.942 1.00 94.88 89 THR A C 1
ATOM 738 O O . THR A 1 89 ? -7.086 -3.327 0.633 1.00 94.88 89 THR A O 1
ATOM 741 N N . ALA A 1 90 ? -6.394 -1.875 2.196 1.00 93.00 90 ALA A N 1
ATOM 742 C CA . ALA A 1 90 ? -7.055 -2.552 3.296 1.00 93.00 90 ALA A CA 1
ATOM 743 C C . ALA A 1 90 ? -7.614 -1.561 4.312 1.00 93.00 90 ALA A C 1
ATOM 745 O O . ALA A 1 90 ? -7.063 -0.488 4.560 1.00 93.00 90 ALA A O 1
ATOM 746 N N . LYS A 1 91 ? -8.714 -1.963 4.945 1.00 91.38 91 LYS A N 1
ATOM 747 C CA . LYS A 1 91 ? -9.264 -1.272 6.107 1.00 91.38 91 LYS A CA 1
ATOM 748 C C . LYS A 1 91 ? -8.272 -1.370 7.267 1.00 91.38 91 LYS A C 1
ATOM 750 O O . LYS A 1 91 ? -7.819 -2.471 7.578 1.00 91.38 91 LYS A O 1
ATOM 755 N N . LEU A 1 92 ? -7.987 -0.257 7.943 1.00 88.56 92 LEU A N 1
ATOM 756 C CA . LEU A 1 92 ? -7.018 -0.195 9.046 1.00 88.56 92 LEU A CA 1
ATOM 757 C C . LEU A 1 92 ? -7.333 -1.217 10.151 1.00 88.56 92 LEU A C 1
ATOM 759 O O . LEU A 1 92 ? -6.437 -1.895 10.639 1.00 88.56 92 LEU A O 1
ATOM 763 N N . SER A 1 93 ? -8.614 -1.382 10.493 1.00 87.62 93 SER A N 1
ATOM 764 C CA . SER A 1 93 ? -9.077 -2.354 11.500 1.00 87.62 93 SER A CA 1
ATOM 765 C C . SER A 1 93 ? -8.918 -3.819 11.085 1.00 87.62 93 SER A C 1
ATOM 767 O O . SER A 1 93 ? -8.912 -4.686 11.951 1.00 87.62 93 SER A O 1
ATOM 769 N N . ASN A 1 94 ? -8.757 -4.107 9.790 1.00 90.62 94 ASN A N 1
ATOM 770 C CA . ASN A 1 94 ? -8.578 -5.469 9.282 1.00 90.62 94 ASN A CA 1
ATOM 771 C C . ASN A 1 94 ? -7.098 -5.841 9.113 1.00 90.62 94 ASN A C 1
ATOM 773 O O . ASN A 1 94 ? -6.785 -6.977 8.746 1.00 90.62 94 ASN A O 1
ATOM 777 N N . LEU A 1 95 ? -6.175 -4.903 9.343 1.00 90.44 95 LEU A N 1
ATOM 778 C CA . LEU A 1 95 ? -4.751 -5.171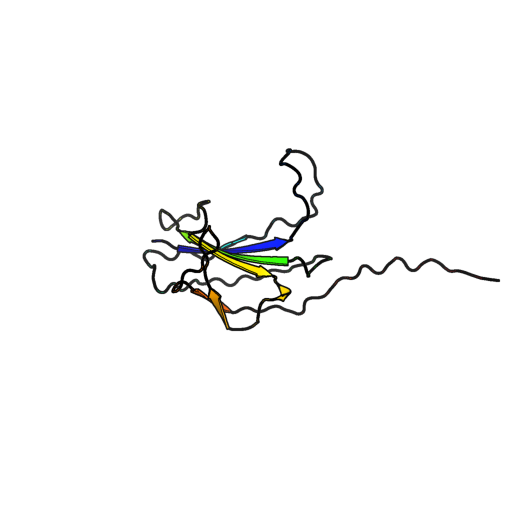 9.210 1.00 90.44 95 LEU A CA 1
ATOM 779 C C . LEU A 1 95 ? -4.273 -6.101 10.324 1.00 90.44 95 LEU A C 1
ATOM 781 O O . LEU A 1 95 ? -4.303 -5.774 11.510 1.00 90.44 95 LEU A O 1
ATOM 785 N N . LYS A 1 96 ? -3.767 -7.268 9.926 1.00 92.62 96 LYS A N 1
ATOM 786 C CA . LYS A 1 96 ? -3.115 -8.198 10.846 1.00 92.62 96 LYS A CA 1
ATOM 787 C C . LYS A 1 96 ? -1.730 -7.661 11.210 1.00 92.62 96 LYS A C 1
ATOM 789 O O . LYS A 1 96 ? -0.936 -7.365 10.324 1.00 92.62 96 LYS A O 1
ATOM 794 N N . GLN A 1 97 ? -1.413 -7.608 12.502 1.00 92.56 97 GLN A N 1
ATOM 795 C CA . GLN A 1 97 ? -0.110 -7.139 12.997 1.00 92.56 97 GLN A CA 1
ATOM 796 C C . GLN A 1 97 ? 1.044 -8.100 12.660 1.00 92.56 97 GLN A C 1
ATOM 798 O O . GLN A 1 97 ? 0.792 -9.224 12.235 1.00 92.56 97 GLN A O 1
ATOM 803 N N . ALA A 1 98 ? 2.284 -7.689 12.937 1.00 94.62 98 ALA A N 1
ATOM 804 C CA . ALA A 1 98 ? 3.547 -8.379 12.662 1.00 94.62 98 ALA A CA 1
ATOM 805 C C . ALA A 1 98 ? 3.924 -8.413 11.169 1.00 94.62 98 ALA A C 1
ATOM 807 O O . ALA A 1 98 ? 3.464 -7.585 10.385 1.00 94.62 98 ALA A O 1
ATOM 808 N N . TYR A 1 99 ? 4.831 -9.315 10.788 1.00 94.56 99 TYR A N 1
ATOM 809 C CA . TYR A 1 99 ? 5.262 -9.473 9.402 1.00 94.56 99 TYR A CA 1
ATOM 810 C C . TYR A 1 99 ? 4.140 -10.062 8.547 1.00 94.56 99 TYR A C 1
ATOM 812 O O . TYR A 1 99 ? 3.536 -11.085 8.894 1.00 94.56 99 TYR A O 1
ATOM 820 N N . ARG A 1 100 ? 3.849 -9.393 7.433 1.00 95.19 100 ARG A N 1
ATOM 821 C CA . ARG A 1 100 ? 2.775 -9.737 6.508 1.00 95.19 100 ARG A CA 1
ATOM 822 C C . ARG A 1 100 ? 3.240 -9.627 5.073 1.00 95.19 100 ARG A C 1
ATOM 824 O O . ARG A 1 100 ? 4.092 -8.815 4.725 1.00 95.19 100 ARG A O 1
ATOM 831 N N . THR A 1 101 ? 2.607 -10.447 4.251 1.00 94.06 101 THR A N 1
ATOM 832 C CA . THR A 1 101 ? 2.745 -10.428 2.806 1.00 94.06 101 THR A CA 1
AT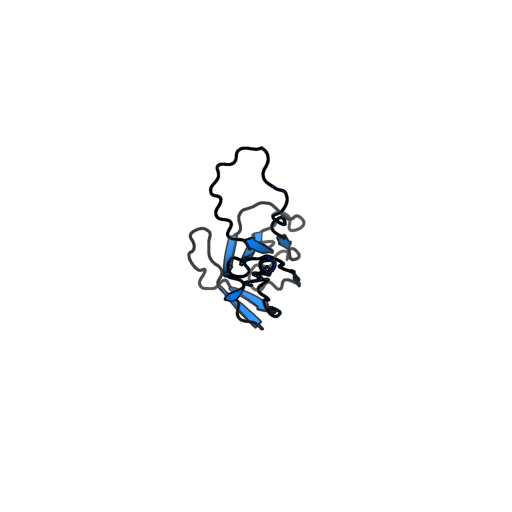OM 833 C C . THR A 1 101 ? 1.444 -9.898 2.227 1.00 94.06 101 THR A C 1
ATOM 835 O O . THR A 1 101 ? 0.384 -10.485 2.444 1.00 94.06 101 THR A O 1
ATOM 838 N N . LEU A 1 102 ? 1.521 -8.773 1.530 1.00 94.62 102 LEU A N 1
ATOM 839 C CA . LEU A 1 102 ? 0.389 -8.093 0.922 1.00 94.62 102 LEU A CA 1
ATOM 840 C C . LEU A 1 102 ? 0.346 -8.465 -0.567 1.00 94.62 102 LEU A C 1
ATOM 842 O O . LEU A 1 102 ? 1.329 -8.205 -1.271 1.00 94.62 102 LEU A O 1
ATOM 846 N N . PRO A 1 103 ? -0.728 -9.107 -1.057 1.00 95.69 103 PRO A N 1
ATOM 847 C CA . PRO A 1 103 ? -0.873 -9.387 -2.481 1.00 95.69 103 PRO A CA 1
ATOM 848 C C . PRO A 1 103 ? -1.031 -8.073 -3.245 1.00 95.69 103 PRO A C 1
ATOM 850 O O . PRO A 1 103 ? -1.751 -7.186 -2.797 1.00 95.69 103 PRO A O 1
ATOM 853 N N . LEU A 1 104 ? -0.361 -7.938 -4.387 1.00 95.62 104 LEU A N 1
ATOM 854 C CA . LEU A 1 104 ? -0.464 -6.744 -5.220 1.00 95.62 104 LEU A CA 1
ATOM 855 C C . LEU A 1 104 ? -1.490 -6.954 -6.336 1.00 95.62 104 LEU A C 1
ATOM 857 O O . LEU A 1 104 ? -1.538 -8.019 -6.951 1.00 95.62 104 LEU A O 1
ATOM 861 N N . LEU A 1 105 ? -2.293 -5.928 -6.599 1.00 96.56 105 LEU A N 1
ATOM 862 C CA . LEU A 1 105 ? -3.371 -5.930 -7.583 1.00 96.56 105 LEU A CA 1
ATOM 863 C C . LEU A 1 105 ? -3.083 -4.906 -8.685 1.00 96.56 105 LEU A C 1
ATOM 865 O O . LEU A 1 105 ? -2.504 -3.854 -8.412 1.00 96.56 105 LEU A O 1
ATOM 869 N N . ASN A 1 106 ? -3.482 -5.200 -9.920 1.00 94.69 106 ASN A N 1
ATOM 870 C CA . ASN A 1 106 ? -3.407 -4.265 -11.043 1.00 94.69 106 ASN A CA 1
ATOM 871 C C . ASN A 1 106 ? -4.515 -3.189 -10.952 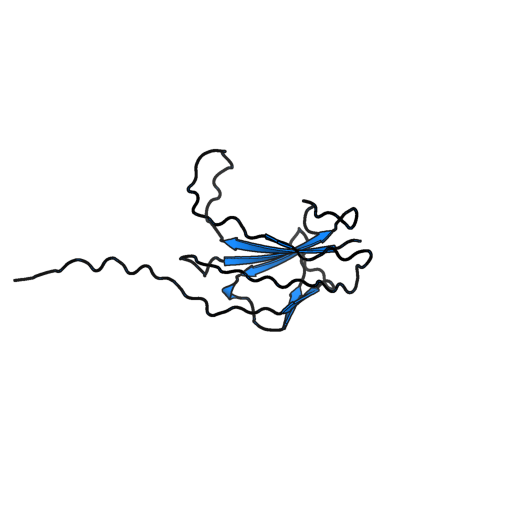1.00 94.69 106 ASN A C 1
ATOM 873 O O . ASN A 1 106 ? -5.338 -3.181 -10.035 1.00 94.69 106 ASN A O 1
ATOM 877 N N . ASN A 1 107 ? -4.568 -2.289 -11.937 1.00 91.06 107 ASN A N 1
ATOM 878 C CA . ASN A 1 107 ? -5.574 -1.219 -11.987 1.00 91.06 107 ASN A CA 1
ATOM 879 C C . ASN A 1 107 ? -7.015 -1.711 -12.229 1.00 91.06 107 ASN A C 1
ATOM 881 O O . ASN A 1 107 ? -7.952 -0.966 -11.958 1.00 91.06 107 ASN A O 1
ATOM 885 N N . ALA A 1 108 ? -7.197 -2.938 -12.725 1.00 93.12 108 ALA A N 1
ATOM 886 C CA . ALA A 1 108 ? -8.503 -3.583 -12.872 1.00 93.12 108 ALA A CA 1
ATOM 887 C C . ALA A 1 108 ? -8.956 -4.307 -11.588 1.00 93.12 108 ALA A C 1
ATOM 889 O O . ALA A 1 108 ? -10.112 -4.708 -11.489 1.00 93.12 108 ALA A O 1
ATOM 890 N N . GLY A 1 109 ? -8.073 -4.442 -10.591 1.00 91.19 109 GLY A N 1
ATOM 891 C CA . GLY A 1 109 ? -8.331 -5.200 -9.369 1.00 91.19 109 GLY A CA 1
ATOM 892 C C . GLY A 1 109 ? -7.980 -6.686 -9.470 1.00 91.19 109 GLY A C 1
ATOM 893 O O . GLY A 1 109 ? -8.277 -7.431 -8.539 1.00 91.19 109 GLY A O 1
ATOM 894 N N . ASP A 1 110 ? -7.319 -7.131 -10.542 1.00 96.19 110 ASP A N 1
ATOM 895 C CA . ASP A 1 110 ? -6.820 -8.503 -10.627 1.00 96.19 110 ASP A CA 1
ATOM 896 C C . ASP A 1 110 ? -5.519 -8.641 -9.847 1.00 96.19 110 ASP A C 1
ATOM 898 O O . ASP A 1 110 ? -4.620 -7.798 -9.924 1.00 96.19 110 ASP A O 1
ATOM 902 N N . GLN A 1 111 ? -5.387 -9.743 -9.119 1.00 95.06 111 GLN A N 1
ATOM 903 C CA . GLN A 1 111 ? -4.176 -10.034 -8.372 1.00 95.06 111 GLN A CA 1
ATOM 904 C C . GLN A 1 111 ? -3.033 -10.462 -9.305 1.00 95.06 111 GLN A C 1
ATOM 906 O O . GLN A 1 111 ? -3.165 -11.397 -10.095 1.00 95.06 111 GLN A O 1
ATOM 911 N N . TYR A 1 112 ? -1.852 -9.871 -9.118 1.00 93.44 112 TYR A N 1
ATOM 912 C CA . TYR A 1 112 ? -0.611 -10.419 -9.652 1.00 93.44 112 TYR A CA 1
ATOM 913 C C . TYR A 1 112 ? -0.211 -11.668 -8.851 1.00 93.44 112 TYR A C 1
ATOM 915 O O . TYR A 1 112 ? 0.111 -11.589 -7.664 1.00 93.44 112 TYR A O 1
ATOM 923 N N . LEU A 1 113 ? -0.198 -12.835 -9.500 1.00 89.88 113 LEU A N 1
ATOM 924 C CA . LEU A 1 113 ? 0.049 -14.137 -8.853 1.00 89.88 113 LEU A CA 1
ATOM 925 C C . LEU A 1 113 ? 1.373 -14.192 -8.065 1.00 89.88 113 LEU A C 1
ATOM 927 O O . LEU A 1 113 ? 1.439 -14.787 -6.983 1.00 89.88 113 LEU A O 1
ATOM 931 N N . PHE A 1 114 ? 2.415 -13.537 -8.582 1.00 86.81 114 PHE A N 1
ATOM 932 C CA . PHE A 1 114 ? 3.774 -13.605 -8.035 1.00 86.81 114 PHE A CA 1
ATOM 933 C C . PHE A 1 114 ? 4.260 -12.307 -7.383 1.00 86.81 114 PHE A C 1
ATOM 935 O O . PHE A 1 114 ? 5.297 -12.318 -6.725 1.00 86.81 114 PHE A O 1
ATOM 942 N N . SER A 1 115 ? 3.518 -11.203 -7.501 1.00 90.06 115 SER A N 1
ATOM 943 C CA . SER A 1 115 ? 3.943 -9.908 -6.963 1.00 90.06 115 SER A CA 1
ATOM 944 C C . SER A 1 115 ? 3.327 -9.673 -5.589 1.00 90.06 115 SER A C 1
ATOM 946 O O . SER A 1 115 ? 2.107 -9.605 -5.430 1.00 90.06 115 SER A O 1
ATOM 948 N N . LYS A 1 116 ? 4.184 -9.561 -4.574 1.00 92.31 116 LYS A N 1
ATOM 949 C CA . LYS A 1 116 ? 3.774 -9.368 -3.182 1.00 92.31 116 LYS A CA 1
ATOM 950 C C . LYS A 1 116 ? 4.688 -8.358 -2.502 1.00 92.31 116 LYS A C 1
ATOM 952 O O . LYS A 1 116 ? 5.892 -8.367 -2.741 1.00 92.31 116 LYS A O 1
ATOM 957 N N . LEU A 1 117 ? 4.127 -7.535 -1.622 1.00 92.19 117 LEU A N 1
ATOM 958 C CA . LEU A 1 117 ? 4.899 -6.658 -0.744 1.00 92.19 117 LEU A CA 1
ATOM 959 C C . LEU A 1 117 ? 5.054 -7.323 0.624 1.00 92.19 117 LEU A C 1
ATOM 961 O O . LEU A 1 117 ? 4.063 -7.716 1.236 1.00 92.19 117 LEU A O 1
ATOM 965 N N . PHE A 1 118 ? 6.280 -7.446 1.118 1.00 92.25 118 PHE A N 1
ATOM 966 C CA . PHE A 1 118 ? 6.538 -7.921 2.474 1.00 92.25 118 PHE A CA 1
ATOM 967 C C . PHE A 1 118 ? 6.804 -6.731 3.395 1.00 92.25 118 PHE A C 1
ATOM 969 O O . PHE A 1 118 ? 7.674 -5.912 3.114 1.00 92.25 118 PHE A O 1
ATOM 976 N N . CYS A 1 119 ? 6.050 -6.612 4.487 1.00 91.81 119 CYS A N 1
ATOM 977 C CA . CYS A 1 119 ? 6.203 -5.509 5.431 1.00 91.81 119 CYS A CA 1
ATOM 978 C C . CYS A 1 119 ? 5.888 -5.933 6.868 1.00 91.81 119 CYS A C 1
ATOM 980 O O . CYS A 1 119 ? 5.232 -6.947 7.119 1.00 91.81 119 CYS A O 1
ATOM 982 N N . LYS A 1 120 ? 6.354 -5.140 7.837 1.00 92.38 120 LYS A N 1
ATOM 983 C CA . LYS A 1 120 ? 5.970 -5.271 9.244 1.00 92.38 120 LYS A CA 1
ATOM 984 C C . LYS A 1 120 ? 4.865 -4.273 9.555 1.00 92.38 120 LYS A C 1
ATOM 986 O O . LYS A 1 120 ? 5.059 -3.071 9.412 1.00 92.38 120 LYS A O 1
ATOM 991 N N . ILE A 1 121 ? 3.731 -4.771 10.030 1.00 92.56 121 ILE A N 1
ATOM 992 C CA . ILE A 1 121 ? 2.589 -3.952 10.425 1.00 92.56 121 ILE A CA 1
ATOM 993 C C . ILE A 1 121 ? 2.508 -3.917 11.948 1.00 92.56 121 ILE A C 1
ATOM 995 O O . ILE A 1 121 ? 2.465 -4.957 12.606 1.00 92.56 121 ILE A O 1
ATOM 999 N N . LYS A 1 122 ? 2.451 -2.716 12.517 1.00 91.25 122 LYS A N 1
ATOM 1000 C CA . LYS A 1 122 ? 2.153 -2.495 13.931 1.00 91.25 122 LYS A CA 1
ATOM 1001 C C . LYS A 1 122 ? 1.027 -1.476 14.016 1.00 91.25 122 LYS A C 1
ATOM 1003 O O . LYS A 1 122 ? 1.148 -0.386 13.470 1.00 91.25 122 LYS A O 1
ATOM 1008 N N . VAL A 1 123 ? -0.062 -1.856 14.673 1.00 85.69 123 VAL A N 1
ATOM 1009 C CA . VAL A 1 123 ? -1.206 -0.975 14.917 1.00 85.69 123 VAL A CA 1
ATOM 1010 C C . VAL A 1 123 ? -1.378 -0.904 16.423 1.00 85.69 123 VAL A C 1
ATOM 1012 O O . VAL A 1 123 ? -1.675 -1.916 17.059 1.00 85.69 123 VAL A O 1
ATOM 1015 N N . ASP A 1 124 ? -1.136 0.275 16.990 1.00 82.25 124 ASP A N 1
ATOM 1016 C CA . ASP A 1 124 ? -1.413 0.525 18.402 1.00 82.25 124 ASP A CA 1
ATOM 1017 C C . ASP A 1 124 ? -2.934 0.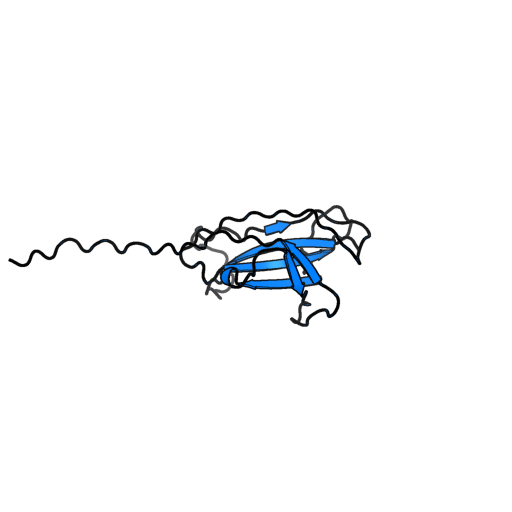537 18.645 1.00 82.25 124 ASP A C 1
ATOM 1019 O O . ASP A 1 124 ? -3.731 0.614 17.707 1.00 82.25 124 ASP A O 1
ATOM 1023 N N . SER A 1 125 ? -3.356 0.435 19.908 1.00 75.44 125 SER A N 1
ATOM 1024 C CA . SER A 1 125 ? -4.771 0.302 20.277 1.00 75.44 125 SER A CA 1
ATOM 1025 C C . SER A 1 125 ? -5.644 1.374 19.611 1.00 75.44 125 SER A C 1
ATOM 1027 O O . SER A 1 125 ? -5.457 2.571 19.853 1.00 75.44 125 SER A O 1
ATOM 1029 N N . ILE A 1 126 ? -6.621 0.946 18.809 1.00 69.75 126 ILE A N 1
ATOM 1030 C CA . ILE A 1 126 ? -7.588 1.842 18.174 1.00 69.75 126 ILE A CA 1
ATOM 1031 C C . ILE A 1 126 ? -8.579 2.298 19.247 1.00 69.75 126 ILE A C 1
ATOM 1033 O O . ILE A 1 126 ? -9.417 1.517 19.693 1.00 69.75 126 ILE A O 1
ATOM 1037 N N . LYS A 1 127 ? -8.488 3.562 19.670 1.00 64.88 127 LYS A N 1
ATOM 1038 C CA . LYS A 1 127 ? -9.447 4.160 20.607 1.00 64.88 127 LYS A CA 1
ATOM 1039 C C . LYS A 1 127 ? -10.568 4.842 19.832 1.00 64.88 127 LYS A C 1
ATOM 1041 O O . LYS A 1 127 ? -10.313 5.733 19.025 1.00 64.88 127 LYS A O 1
ATOM 1046 N N . MET A 1 128 ? -11.806 4.431 20.088 1.00 60.44 128 MET A N 1
ATOM 1047 C CA . MET A 1 128 ? -12.974 5.197 19.670 1.00 60.44 128 MET A CA 1
ATOM 1048 C C . MET A 1 128 ? -13.114 6.389 20.612 1.00 60.44 128 MET A C 1
ATOM 1050 O O . MET A 1 128 ? -13.256 6.207 21.817 1.00 60.44 128 MET A O 1
ATOM 1054 N N . MET A 1 129 ? -13.038 7.601 20.069 1.00 57.69 129 MET A N 1
ATOM 1055 C CA . MET A 1 129 ? -13.470 8.790 20.795 1.00 57.69 129 MET A CA 1
ATOM 1056 C C . MET A 1 129 ? -14.979 8.894 20.591 1.00 57.69 129 MET A C 1
ATOM 1058 O O . MET A 1 129 ? -15.432 9.273 19.511 1.00 57.69 129 MET A O 1
ATOM 1062 N N . ILE A 1 130 ? -15.737 8.460 21.595 1.00 56.94 130 ILE A N 1
ATOM 1063 C CA . ILE A 1 130 ? -17.147 8.819 21.725 1.00 56.94 130 ILE A CA 1
ATOM 1064 C C . ILE A 1 130 ? -17.118 10.238 22.294 1.00 56.94 130 ILE A C 1
ATOM 1066 O O . ILE A 1 130 ? -16.503 10.447 23.337 1.00 56.94 130 ILE A O 1
ATOM 1070 N N . ASP A 1 131 ? -17.683 11.217 21.585 1.00 53.81 131 ASP A N 1
ATOM 1071 C CA . ASP A 1 131 ? -17.931 12.520 22.207 1.00 53.81 131 ASP A CA 1
ATOM 1072 C C . ASP A 1 131 ? -18.919 12.266 23.347 1.00 53.81 131 ASP A C 1
ATOM 1074 O O . ASP A 1 131 ? -20.033 11.798 23.092 1.00 53.81 131 ASP A O 1
ATOM 1078 N N . ASP A 1 132 ? -18.510 12.535 24.588 1.00 49.84 132 ASP A N 1
ATOM 1079 C CA . ASP A 1 132 ? -19.448 12.608 25.701 1.00 49.84 132 ASP A CA 1
ATOM 1080 C C . ASP A 1 132 ? -20.542 13.602 25.301 1.00 49.84 132 ASP A C 1
ATOM 1082 O O . ASP A 1 132 ? -20.282 14.786 25.058 1.00 49.84 132 ASP A O 1
ATOM 1086 N N . ALA A 1 133 ? -21.772 13.102 25.165 1.00 50.31 133 ALA A N 1
ATOM 1087 C CA . ALA A 1 133 ? -22.934 13.960 25.025 1.00 50.31 133 ALA A CA 1
ATOM 1088 C C . ALA A 1 133 ? -22.918 14.943 26.207 1.00 50.31 133 ALA A C 1
ATOM 1090 O O . ALA A 1 133 ? -22.636 14.507 27.328 1.00 50.31 133 ALA A O 1
ATOM 1091 N N . PRO A 1 134 ? -23.193 16.246 26.002 1.00 46.78 134 PRO A N 1
ATOM 1092 C CA . PRO A 1 134 ? -23.269 17.167 27.124 1.00 46.78 134 PRO A CA 1
ATOM 1093 C C . PRO A 1 134 ? -24.285 16.596 28.110 1.00 46.78 134 PRO A C 1
ATOM 1095 O O . PRO A 1 134 ? -25.439 16.368 27.742 1.00 46.78 134 PRO A O 1
ATOM 1098 N N . ALA A 1 135 ? -23.824 16.293 29.327 1.00 52.84 135 ALA A N 1
ATOM 1099 C CA . ALA A 1 135 ? -24.683 15.839 30.406 1.00 52.84 135 ALA A CA 1
ATOM 1100 C C . ALA A 1 135 ? -25.864 16.808 30.477 1.00 52.84 135 ALA A C 1
ATOM 1102 O O . ALA A 1 135 ? -25.667 18.009 30.680 1.00 52.84 135 ALA A O 1
ATOM 1103 N N . ALA A 1 136 ? -27.071 16.302 30.212 1.00 51.19 136 ALA A N 1
ATOM 1104 C CA . ALA A 1 136 ? -28.272 17.113 30.269 1.00 51.19 136 ALA A CA 1
ATOM 1105 C C . ALA A 1 136 ? -28.319 17.771 31.659 1.00 51.19 136 ALA A C 1
ATOM 1107 O O . ALA A 1 136 ? -28.235 17.057 32.665 1.00 51.19 136 ALA A O 1
ATOM 1108 N N . PRO A 1 137 ? -28.377 19.110 31.746 1.00 53.78 137 PRO A N 1
ATOM 1109 C CA . PRO A 1 137 ? -28.414 19.779 33.029 1.00 53.78 137 PRO A CA 1
ATOM 1110 C C . PRO A 1 137 ? -29.742 19.420 33.707 1.00 53.78 137 PRO A C 1
ATOM 1112 O O . PRO A 1 137 ? -30.802 19.739 33.186 1.00 53.78 137 PRO A O 1
ATOM 1115 N N . TRP A 1 138 ? -29.631 18.690 34.821 1.00 53.81 138 TRP A N 1
ATOM 1116 C CA . TRP A 1 138 ? -30.597 18.523 35.912 1.00 53.81 138 TRP A CA 1
ATOM 1117 C C . TRP A 1 138 ? -32.097 18.538 35.540 1.00 53.81 138 TRP A C 1
ATOM 1119 O O . TRP A 1 138 ? -32.703 19.580 35.321 1.00 53.81 138 TRP A O 1
ATOM 1129 N N . ILE A 1 139 ? -32.763 17.383 35.635 1.00 46.50 139 ILE A N 1
ATOM 1130 C CA . ILE A 1 139 ? -34.183 17.382 36.010 1.00 46.50 139 ILE A CA 1
ATOM 1131 C C . ILE A 1 139 ? -34.213 17.396 37.537 1.00 46.50 139 ILE A C 1
ATOM 1133 O O . ILE A 1 139 ? -33.983 16.376 38.181 1.00 46.50 139 ILE A O 1
ATOM 1137 N N . VAL A 1 140 ? -34.460 18.571 38.115 1.00 52.91 140 VAL A N 1
ATOM 1138 C CA . VAL A 1 140 ? -34.982 18.680 39.479 1.00 52.91 140 VAL A CA 1
ATOM 1139 C C . VAL A 1 140 ? -36.488 18.497 39.330 1.00 52.91 140 VAL A C 1
ATOM 1141 O O . VAL A 1 140 ? -37.176 19.391 38.843 1.00 52.91 140 VAL A O 1
ATOM 1144 N N . ALA A 1 141 ? -36.985 17.308 39.662 1.00 50.62 141 ALA A N 1
ATOM 1145 C CA . ALA A 1 141 ? -38.405 17.100 39.910 1.00 50.62 141 ALA A CA 1
ATOM 1146 C C . ALA A 1 141 ? -38.628 17.317 41.411 1.00 50.62 141 ALA A C 1
ATOM 1148 O O . ALA A 1 141 ? -37.964 16.671 42.225 1.00 50.62 141 ALA A O 1
ATOM 1149 N N . GLY A 1 142 ? -39.463 18.310 41.727 1.00 49.28 142 GLY A N 1
ATOM 1150 C CA . GLY A 1 142 ? -39.894 18.639 43.085 1.00 49.28 142 GLY A CA 1
ATOM 1151 C C . GLY A 1 142 ? -40.990 17.730 43.615 1.00 49.28 142 GLY A C 1
ATOM 1152 O O . GLY A 1 142 ? -41.370 16.768 42.910 1.00 49.28 142 GLY A O 1
#

InterPro domains:
  IPR001192 Phosphoinositide phospholipase C family [PTHR10336] (2-124)
  IPR035892 C2 domain superfamily [G3DSA:2.60.40.150] (1-135)
  IPR035892 C2 domain superfamily [SSF49562] (2-122)

Organism: NCBI:txid327505

Radius of gyration: 19.96 Å; chains: 1; bounding box: 58×41×58 Å

Foldseek 3Di:
DWKKKKKWKDFPDPDPDPPDPDDDDPPPDDTDIDIFQTHPPDDQDDDTPDDDDDDDDDLCLQGMKMKMFMDHDPVNHDDDPDHGQWMFMDRPVPDDAAWDWTFTAGPVRHTDPRDIDIDGDDDDDDDNDDPPDPDDPDDPDD

Sequence (142 aa):
MNPYVEAEVFHASVKWEKRNKSVLPRDLDSPREFRTNIVRENGFNLMFDGHFNFKVTKKQPGLVFVRWSVKISNDGENYNDRPALATYTAKLSNLKQAYRTLPLLNNAGDQYLFSKLFCKIKVDSIKMMIDDAPAAPWIVAG